Protein AF-A0A4V2NXX8-F1 (afdb_monomer_lite)

pLDDT: mean 78.49, std 18.33, range [37.25, 96.62]

Radius of gyration: 14.9 Å; chains: 1; bounding box: 38×45×25 Å

Foldseek 3Di:
DPDPLCPDPLNVVQCVVQLVVLQVQPDFAQFPDAPDPGRTRHHPQDKHWAFDCVPQPPPPRPDDNVGTRGIHHPVRRVVVCVVVVCVVPPPPPDD

Secondary structure (DSSP, 8-state):
-PPPGGGSHHHHHHHHHHHHHHHHT--B--SSS--SSSSB--TT--EEEEE-TTT--SSS----GGGEEEEEEHHHHHHHHHHHHGGGG------

Organism: NCBI:txid2502782

Sequence (95 aa):
MARSVYDTAFHRAQRKAWAPIVEAGDTECTELRCLMPDRTINPGTPWQLAHDRRVCIWPRHHCTSDCYLGPAHQRCNTSEGATHGNTGGVKRWRL

Structure (mmCIF, N/CA/C/O backbone):
data_AF-A0A4V2NXX8-F1
#
_entry.id   AF-A0A4V2NXX8-F1
#
loop_
_atom_site.group_PDB
_atom_site.id
_atom_site.type_symbol
_atom_site.label_atom_id
_atom_site.label_alt_id
_atom_site.label_comp_id
_atom_site.label_asym_id
_atom_site.label_entity_id
_atom_site.label_seq_id
_atom_site.pdbx_PDB_ins_code
_atom_site.Cartn_x
_atom_site.Cartn_y
_atom_site.Cartn_z
_atom_site.occupancy
_atom_site.B_iso_or_equiv
_atom_site.auth_seq_id
_atom_site.auth_comp_id
_atom_site.auth_asym_id
_atom_site.auth_atom_id
_atom_site.pdbx_PDB_model_num
ATOM 1 N N . MET A 1 1 ? 28.143 2.438 -1.516 1.00 39.06 1 MET A N 1
ATOM 2 C CA . MET A 1 1 ? 27.058 1.893 -0.671 1.00 39.06 1 MET A CA 1
ATOM 3 C C . MET A 1 1 ? 25.945 1.418 -1.587 1.00 39.06 1 MET A C 1
ATOM 5 O O . MET A 1 1 ? 25.545 2.188 -2.451 1.00 39.06 1 MET A O 1
ATOM 9 N N . ALA A 1 2 ? 25.521 0.155 -1.489 1.00 42.88 2 ALA A N 1
ATOM 10 C CA . ALA A 1 2 ? 24.443 -0.361 -2.332 1.00 42.88 2 ALA A CA 1
ATOM 11 C C . ALA A 1 2 ? 23.150 0.394 -1.997 1.00 42.88 2 ALA A C 1
ATOM 13 O O . ALA A 1 2 ? 22.723 0.417 -0.844 1.00 42.88 2 ALA A O 1
ATOM 14 N N . ARG A 1 3 ? 22.576 1.073 -2.990 1.00 45.88 3 ARG A N 1
ATOM 15 C CA . ARG A 1 3 ? 21.355 1.858 -2.830 1.00 45.88 3 ARG A CA 1
ATOM 16 C C . ARG A 1 3 ? 20.225 0.900 -2.468 1.00 45.88 3 ARG A C 1
ATOM 18 O O . ARG A 1 3 ? 20.034 -0.101 -3.160 1.00 45.88 3 ARG A O 1
ATOM 25 N N . SER A 1 4 ? 19.537 1.152 -1.355 1.00 54.66 4 SER A N 1
ATOM 26 C CA . SER A 1 4 ? 18.436 0.280 -0.963 1.00 54.66 4 SER A CA 1
ATOM 27 C C . SER A 1 4 ? 17.369 0.342 -2.055 1.00 54.66 4 SER A C 1
ATOM 29 O O . SER A 1 4 ? 17.071 1.393 -2.620 1.00 54.66 4 SER A O 1
ATOM 31 N N . VAL A 1 5 ? 16.803 -0.811 -2.367 1.00 55.84 5 VAL A N 1
ATOM 32 C CA . VAL A 1 5 ? 15.711 -1.003 -3.331 1.00 55.84 5 VAL A CA 1
ATOM 33 C C . VAL A 1 5 ? 14.525 -0.056 -3.063 1.00 55.84 5 VAL A C 1
ATOM 35 O O . VAL A 1 5 ? 13.781 0.328 -3.966 1.00 55.84 5 VAL A O 1
ATOM 38 N N . TYR A 1 6 ? 14.375 0.353 -1.804 1.00 57.66 6 TYR A N 1
ATOM 39 C CA . TYR A 1 6 ? 13.323 1.232 -1.305 1.00 57.66 6 TYR A CA 1
ATOM 40 C C . TYR A 1 6 ? 13.606 2.729 -1.550 1.00 57.66 6 TYR A C 1
ATOM 42 O O . TYR A 1 6 ? 12.724 3.562 -1.346 1.00 57.66 6 TYR A O 1
ATOM 50 N N . ASP A 1 7 ? 14.804 3.076 -2.030 1.00 60.69 7 ASP A N 1
ATOM 51 C CA . ASP A 1 7 ? 15.233 4.425 -2.435 1.00 60.69 7 ASP A CA 1
ATOM 52 C C . ASP A 1 7 ? 15.226 4.605 -3.974 1.00 60.69 7 ASP A C 1
ATOM 54 O O . ASP A 1 7 ? 16.031 5.320 -4.595 1.00 60.69 7 ASP A O 1
ATOM 58 N N . THR A 1 8 ? 14.296 3.920 -4.636 1.00 72.88 8 THR A N 1
ATOM 59 C CA . THR A 1 8 ? 14.029 4.113 -6.063 1.00 72.88 8 THR A CA 1
ATOM 60 C C . THR A 1 8 ? 13.025 5.248 -6.271 1.00 72.88 8 THR A C 1
ATOM 62 O O . THR A 1 8 ? 12.148 5.509 -5.443 1.00 72.88 8 THR A O 1
ATOM 65 N N . ALA A 1 9 ? 13.140 5.951 -7.403 1.00 79.94 9 ALA A N 1
ATOM 66 C CA . ALA A 1 9 ? 12.184 6.995 -7.778 1.00 79.94 9 ALA A CA 1
ATOM 67 C C . ALA A 1 9 ? 10.750 6.442 -7.900 1.00 79.94 9 ALA A C 1
ATOM 69 O O . ALA A 1 9 ? 9.799 7.123 -7.522 1.00 79.94 9 ALA A O 1
ATOM 70 N N . PHE A 1 10 ? 10.614 5.186 -8.335 1.00 79.62 10 PHE A N 1
ATOM 71 C CA . PHE A 1 10 ? 9.338 4.480 -8.443 1.00 79.62 10 PHE A CA 1
ATOM 72 C C . PHE A 1 10 ? 8.669 4.259 -7.087 1.00 79.62 10 PHE A C 1
ATOM 74 O O . PHE A 1 10 ? 7.491 4.574 -6.944 1.00 79.62 10 PHE A O 1
ATOM 81 N N . HIS A 1 11 ? 9.414 3.821 -6.064 1.00 82.00 11 HIS A N 1
ATOM 82 C CA . HIS A 1 11 ? 8.855 3.662 -4.720 1.00 82.00 11 HIS A CA 1
ATOM 83 C C . HIS A 1 11 ? 8.276 4.980 -4.190 1.00 82.00 11 HIS A C 1
ATOM 85 O O . HIS A 1 11 ? 7.148 5.019 -3.699 1.00 82.00 11 HIS A O 1
ATOM 91 N N . ARG A 1 12 ? 9.016 6.085 -4.348 1.00 87.19 12 ARG A N 1
ATOM 92 C CA . ARG A 1 12 ? 8.541 7.417 -3.945 1.00 87.19 12 ARG A CA 1
ATOM 93 C C . ARG A 1 12 ? 7.309 7.861 -4.729 1.00 87.19 12 ARG A C 1
ATOM 95 O O . ARG A 1 12 ? 6.394 8.416 -4.128 1.00 87.19 12 ARG A O 1
ATOM 102 N N . ALA A 1 13 ? 7.278 7.618 -6.040 1.00 88.44 13 ALA A N 1
ATOM 103 C CA . ALA A 1 13 ? 6.138 7.963 -6.885 1.00 88.44 13 ALA A CA 1
ATOM 104 C C . ALA A 1 13 ? 4.872 7.213 -6.450 1.00 88.44 13 A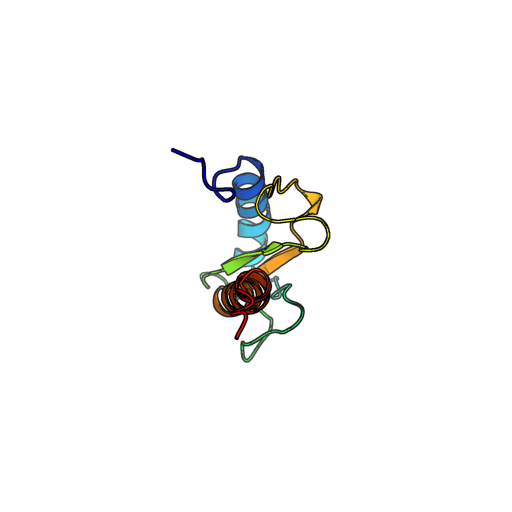LA A C 1
ATOM 106 O O . ALA A 1 13 ? 3.841 7.843 -6.230 1.00 88.44 13 ALA A O 1
ATOM 107 N N . GLN A 1 14 ? 4.979 5.905 -6.206 1.00 89.62 14 GLN A N 1
ATOM 108 C CA . GLN A 1 14 ? 3.859 5.104 -5.713 1.00 89.62 14 GLN A CA 1
ATOM 109 C C . GLN A 1 14 ? 3.419 5.546 -4.314 1.00 89.62 14 GLN A C 1
ATOM 111 O O . GLN A 1 14 ? 2.222 5.678 -4.068 1.00 89.62 14 GLN A O 1
ATOM 116 N N . ARG A 1 15 ? 4.355 5.862 -3.404 1.00 91.88 15 ARG A N 1
ATOM 117 C CA . ARG A 1 15 ? 3.998 6.404 -2.080 1.00 91.88 15 ARG A CA 1
ATOM 118 C C . ARG A 1 15 ? 3.222 7.708 -2.203 1.00 91.88 15 ARG A C 1
ATOM 120 O O . ARG A 1 15 ? 2.228 7.878 -1.507 1.00 91.88 15 ARG A O 1
ATOM 127 N N . LYS A 1 16 ? 3.662 8.598 -3.094 1.00 93.44 16 LYS A N 1
ATOM 128 C CA . LYS A 1 16 ? 3.006 9.882 -3.352 1.00 93.44 16 LYS A CA 1
ATOM 129 C C . LYS A 1 16 ? 1.618 9.709 -3.976 1.00 93.44 16 LYS A C 1
ATOM 131 O O . LYS A 1 16 ? 0.722 10.456 -3.610 1.00 93.44 16 LYS A O 1
ATOM 136 N N . ALA A 1 17 ? 1.444 8.749 -4.885 1.00 92.25 17 ALA A N 1
ATOM 137 C CA . ALA A 1 17 ? 0.163 8.480 -5.537 1.00 92.25 17 ALA A CA 1
ATOM 138 C C . ALA A 1 17 ? -0.886 7.928 -4.559 1.00 92.25 17 ALA A C 1
ATOM 140 O O . ALA A 1 17 ? -2.037 8.350 -4.591 1.00 92.25 17 ALA A O 1
ATOM 141 N N . TRP A 1 18 ? -0.477 7.031 -3.660 1.00 93.19 18 TRP A N 1
ATOM 142 C CA . TRP A 1 18 ? -1.378 6.401 -2.692 1.00 93.19 18 TRP A CA 1
ATOM 143 C C . TRP A 1 18 ? -1.663 7.253 -1.457 1.00 93.19 18 TRP A C 1
ATOM 145 O O . TRP A 1 18 ? -2.745 7.135 -0.893 1.00 93.19 18 TRP A O 1
ATOM 155 N N . ALA A 1 19 ? -0.735 8.123 -1.045 1.00 94.12 19 ALA A N 1
ATOM 156 C CA . ALA A 1 19 ? -0.903 8.975 0.133 1.00 94.12 19 ALA A CA 1
ATOM 157 C C . ALA A 1 19 ? -2.259 9.709 0.198 1.00 94.12 19 ALA A C 1
ATOM 159 O O . ALA A 1 19 ? -2.941 9.529 1.200 1.00 94.12 19 ALA A O 1
ATOM 160 N N . PRO A 1 20 ? -2.712 10.465 -0.824 1.00 94.62 20 PRO A N 1
ATOM 161 C CA . PRO A 1 20 ? -4.001 11.156 -0.739 1.00 94.62 20 PRO A CA 1
ATOM 162 C C . PRO A 1 20 ? -5.199 10.203 -0.625 1.00 94.62 20 PRO A C 1
ATOM 164 O O . PRO A 1 20 ? -6.197 10.565 -0.017 1.00 94.62 20 PRO A O 1
ATOM 167 N N . ILE A 1 21 ? -5.103 8.991 -1.178 1.00 93.75 21 ILE A N 1
ATOM 168 C CA . ILE A 1 21 ? -6.177 7.989 -1.130 1.00 93.75 21 ILE A CA 1
ATOM 169 C C . ILE A 1 21 ? -6.257 7.382 0.277 1.00 93.75 21 ILE A C 1
ATOM 171 O O . ILE A 1 21 ? -7.339 7.248 0.839 1.00 93.75 21 ILE A O 1
ATOM 175 N N . VAL A 1 22 ? -5.104 7.076 0.881 1.00 93.12 22 VAL A N 1
ATOM 176 C CA . VAL A 1 22 ? -5.040 6.583 2.265 1.00 93.12 22 VAL A CA 1
ATOM 177 C C . VAL A 1 22 ? -5.511 7.652 3.254 1.00 93.12 22 VAL A C 1
ATOM 179 O O . VAL A 1 22 ? -6.261 7.345 4.174 1.00 93.12 22 VAL A O 1
ATOM 182 N N . GLU A 1 23 ? -5.127 8.914 3.049 1.00 93.44 23 GLU A N 1
ATOM 183 C CA . GLU A 1 23 ? -5.579 10.025 3.900 1.00 93.44 23 GLU A CA 1
ATOM 184 C C . GLU A 1 23 ? -7.077 10.329 3.754 1.00 93.44 23 GLU A C 1
ATOM 186 O O . GLU A 1 23 ? -7.678 10.864 4.682 1.00 93.44 23 GLU A O 1
ATOM 191 N N . ALA A 1 24 ? -7.707 9.955 2.636 1.00 92.19 24 ALA A N 1
ATOM 192 C CA . ALA A 1 24 ? -9.162 10.012 2.501 1.00 92.19 24 ALA A CA 1
ATOM 193 C C . ALA A 1 24 ? -9.881 8.936 3.340 1.00 92.19 24 ALA A C 1
ATOM 195 O O . ALA A 1 24 ? -11.067 9.075 3.618 1.00 92.19 24 ALA A O 1
ATOM 196 N N . GLY A 1 25 ? -9.168 7.888 3.776 1.00 88.00 25 GLY A N 1
ATOM 197 C CA . GLY A 1 25 ? -9.730 6.757 4.521 1.00 88.00 25 GLY A CA 1
ATOM 198 C C . GLY A 1 25 ? -10.373 5.684 3.641 1.00 88.00 25 GLY A C 1
ATOM 199 O O . GLY A 1 25 ? -10.879 4.695 4.160 1.00 88.00 25 GLY A O 1
ATOM 200 N N . ASP A 1 26 ? -10.285 5.828 2.319 1.00 81.75 26 ASP A N 1
ATOM 201 C CA . ASP A 1 26 ? -10.927 4.948 1.336 1.00 81.75 26 ASP A CA 1
ATOM 202 C C . ASP A 1 26 ? -9.994 3.822 0.855 1.00 81.75 26 ASP A C 1
ATOM 204 O O . ASP A 1 26 ? -10.017 3.422 -0.312 1.00 81.75 26 ASP A O 1
ATOM 208 N N . THR A 1 27 ? -9.111 3.318 1.724 1.00 92.12 27 THR A N 1
ATOM 209 C CA . THR A 1 27 ? -8.161 2.261 1.339 1.00 92.12 27 THR A CA 1
ATOM 210 C C . THR A 1 27 ? -8.191 1.066 2.266 1.00 92.12 27 THR A C 1
ATOM 212 O O . THR A 1 27 ? -8.228 1.188 3.489 1.00 92.12 27 THR A O 1
ATOM 215 N N . GLU A 1 28 ? -8.089 -0.109 1.657 1.00 96.19 28 GLU A N 1
ATOM 216 C CA . GLU A 1 28 ? -7.925 -1.374 2.350 1.00 96.19 28 GLU A CA 1
ATOM 217 C C . GLU A 1 28 ? -6.497 -1.901 2.196 1.00 96.19 28 GLU A C 1
ATOM 219 O O . GLU A 1 28 ? -5.808 -1.669 1.201 1.00 96.19 28 GLU A O 1
ATOM 224 N N . CYS A 1 29 ? -6.062 -2.669 3.188 1.00 96.31 29 CYS A N 1
ATOM 225 C CA . CYS A 1 29 ? -4.818 -3.410 3.158 1.00 96.31 29 CYS A CA 1
ATOM 226 C C . CYS A 1 29 ? -4.811 -4.415 2.010 1.00 96.31 29 CYS A C 1
ATOM 228 O O . CYS A 1 29 ? -5.662 -5.297 1.931 1.00 96.31 29 CYS A O 1
ATOM 230 N N . THR A 1 30 ? -3.803 -4.312 1.151 1.00 95.62 30 THR A N 1
ATOM 231 C CA . THR A 1 30 ? -3.716 -5.112 -0.074 1.00 95.62 30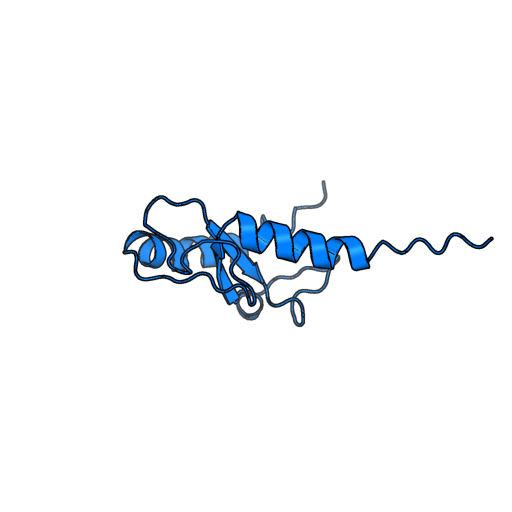 THR A CA 1
ATOM 232 C C . THR A 1 30 ? -3.126 -6.506 0.168 1.00 95.62 30 THR A C 1
ATOM 234 O O . THR A 1 30 ? -3.200 -7.366 -0.706 1.00 95.62 30 THR A O 1
ATOM 237 N N . GLU A 1 31 ? -2.575 -6.771 1.357 1.00 93.12 31 GLU A N 1
ATOM 238 C CA . GLU A 1 31 ? -1.987 -8.078 1.663 1.00 93.12 31 GLU A CA 1
ATOM 239 C C . GLU A 1 31 ? -3.010 -9.203 1.581 1.00 93.12 31 GLU A C 1
ATOM 241 O O . GLU A 1 31 ? -4.159 -9.058 2.016 1.00 93.12 31 GLU A O 1
ATOM 246 N N . LEU A 1 32 ? -2.569 -10.359 1.078 1.00 89.69 32 LEU A N 1
ATOM 247 C CA . LEU A 1 32 ? -3.422 -11.540 0.930 1.00 89.69 32 LEU A CA 1
ATOM 248 C C . LEU A 1 32 ? -4.056 -11.943 2.268 1.00 89.69 32 LEU A C 1
ATOM 250 O O . LEU A 1 32 ? -5.227 -12.317 2.317 1.00 89.69 32 LEU A O 1
ATOM 254 N N . ARG A 1 33 ? -3.291 -11.832 3.359 1.00 91.25 33 ARG A N 1
ATOM 255 C CA . ARG A 1 33 ? -3.771 -12.051 4.721 1.00 91.25 33 ARG A CA 1
ATOM 256 C C . ARG A 1 33 ? -3.640 -10.771 5.540 1.00 91.25 33 ARG A C 1
ATOM 258 O O . ARG A 1 33 ? -2.537 -10.344 5.871 1.00 91.25 33 ARG A O 1
ATOM 265 N N . CYS A 1 34 ? -4.776 -10.199 5.933 1.00 95.19 34 CYS A N 1
ATOM 266 C CA . CYS A 1 34 ? -4.790 -9.111 6.903 1.00 95.19 34 CYS A CA 1
ATOM 267 C C . CYS A 1 34 ? -4.587 -9.666 8.322 1.00 95.19 34 CYS A C 1
ATOM 269 O O . CYS A 1 34 ? -5.226 -10.641 8.718 1.00 95.19 34 CYS A O 1
ATOM 271 N N . LEU A 1 35 ? -3.685 -9.047 9.082 1.00 95.12 35 LEU A N 1
ATOM 272 C CA . LEU A 1 35 ? -3.403 -9.376 10.485 1.00 95.12 35 LEU A CA 1
ATOM 273 C C . LEU A 1 35 ? -4.053 -8.395 11.466 1.00 95.12 35 LEU A C 1
ATOM 275 O O . LEU A 1 35 ? -3.878 -8.529 12.678 1.00 95.12 35 LEU A O 1
ATOM 279 N N . MET A 1 36 ? -4.738 -7.381 10.944 1.00 95.06 36 MET A N 1
ATOM 280 C CA . MET A 1 36 ? -5.442 -6.374 11.726 1.00 95.06 36 MET A CA 1
ATOM 281 C C . MET A 1 36 ? -6.914 -6.780 11.902 1.00 95.06 36 MET A C 1
ATOM 283 O O . MET A 1 36 ? -7.416 -7.571 11.102 1.00 95.06 36 MET A O 1
ATOM 287 N N . PRO A 1 37 ? -7.615 -6.254 12.927 1.00 94.12 37 PRO A N 1
ATOM 288 C CA . PRO A 1 37 ? -9.040 -6.534 13.136 1.00 94.12 37 PRO A CA 1
ATOM 289 C C . PRO A 1 37 ? -9.929 -6.113 11.959 1.00 94.12 37 PRO A C 1
ATOM 291 O O . PRO A 1 37 ? -10.959 -6.732 11.722 1.00 94.12 37 PRO A O 1
ATOM 294 N N . ASP A 1 38 ? -9.508 -5.074 11.237 1.00 92.69 38 ASP A N 1
ATOM 295 C CA . ASP A 1 38 ? -10.149 -4.560 10.032 1.00 92.69 38 ASP A CA 1
ATOM 296 C C . ASP A 1 38 ? -9.091 -4.375 8.933 1.00 92.69 38 ASP A C 1
ATOM 298 O O . ASP A 1 38 ? -7.919 -4.100 9.210 1.00 92.69 38 ASP A O 1
ATOM 302 N N . ARG A 1 39 ? -9.502 -4.563 7.679 1.00 96.12 39 ARG A N 1
ATOM 303 C CA . ARG A 1 39 ? -8.687 -4.353 6.486 1.00 96.12 39 ARG A CA 1
ATOM 304 C C . ARG A 1 39 ? -8.527 -2.871 6.155 1.00 96.12 39 ARG A C 1
ATOM 306 O O . ARG A 1 39 ? -7.522 -2.536 5.533 1.00 96.12 39 ARG A O 1
ATOM 313 N N . THR A 1 40 ? -9.431 -2.004 6.603 1.00 95.62 40 THR A N 1
ATOM 314 C CA . THR A 1 40 ? -9.340 -0.551 6.401 1.00 95.62 40 THR A CA 1
ATOM 315 C C . THR A 1 40 ? -8.027 0.020 6.950 1.00 95.62 40 THR A C 1
ATOM 317 O O . THR A 1 40 ? -7.571 -0.324 8.049 1.00 95.62 40 THR A O 1
ATOM 320 N N . ILE A 1 41 ? -7.388 0.900 6.182 1.00 95.06 41 ILE A N 1
ATOM 321 C CA . ILE A 1 41 ? -6.243 1.701 6.619 1.00 95.06 41 ILE A CA 1
ATOM 322 C C . ILE A 1 41 ? -6.768 3.102 6.920 1.00 95.06 41 ILE A C 1
ATOM 324 O O . ILE A 1 41 ? -6.997 3.898 6.015 1.00 95.06 41 ILE A O 1
ATOM 328 N N . ASN A 1 42 ? -6.955 3.394 8.207 1.00 92.06 42 ASN A N 1
ATOM 329 C CA . ASN A 1 42 ? -7.456 4.696 8.637 1.00 92.06 42 ASN A CA 1
ATOM 330 C C . ASN A 1 42 ? -6.431 5.812 8.359 1.00 92.06 42 ASN A C 1
ATOM 332 O O . ASN A 1 42 ? -5.223 5.561 8.496 1.00 92.06 42 ASN A O 1
ATOM 336 N N . PRO A 1 43 ? -6.885 7.048 8.084 1.00 93.94 43 PRO A N 1
ATOM 337 C CA . PRO A 1 43 ? -6.007 8.208 7.933 1.00 93.94 43 PRO A CA 1
ATOM 338 C C . PRO A 1 43 ? -5.034 8.356 9.110 1.00 93.94 43 PRO A C 1
ATOM 340 O O . PRO A 1 43 ? -5.372 8.052 10.258 1.00 93.94 43 PRO A O 1
ATOM 343 N N . GLY A 1 44 ? -3.795 8.765 8.829 1.00 90.88 44 GLY A N 1
ATOM 344 C CA . GLY A 1 44 ? -2.724 8.851 9.829 1.00 90.88 44 GLY A CA 1
ATOM 345 C C . GLY A 1 44 ? -2.155 7.511 10.331 1.00 90.88 44 GLY A C 1
ATOM 346 O O . GLY A 1 44 ? -1.161 7.511 11.062 1.00 90.88 44 GLY A O 1
ATOM 347 N N . THR A 1 45 ? -2.715 6.359 9.940 1.00 91.06 45 THR A N 1
ATOM 348 C CA . THR A 1 45 ? -2.155 5.047 10.305 1.00 91.06 45 THR A CA 1
ATOM 349 C C . THR A 1 45 ? -0.878 4.769 9.507 1.00 91.06 45 THR A C 1
ATOM 351 O O . THR A 1 45 ? -0.879 4.908 8.282 1.00 91.06 45 THR A O 1
ATOM 354 N N . PRO A 1 46 ? 0.216 4.301 10.139 1.00 93.44 46 PRO A N 1
ATOM 355 C CA . PRO A 1 46 ? 1.405 3.881 9.410 1.00 93.44 46 PRO A CA 1
ATOM 356 C C . PRO A 1 46 ? 1.112 2.747 8.418 1.00 93.44 46 PRO A C 1
ATOM 358 O O . PRO A 1 46 ? 0.659 1.658 8.783 1.00 93.44 46 PRO A O 1
ATOM 361 N N . TRP A 1 47 ? 1.437 2.990 7.151 1.00 94.38 47 TRP A N 1
ATOM 362 C CA . TRP A 1 47 ? 1.252 2.038 6.063 1.00 94.38 47 TRP A CA 1
ATOM 363 C C . TRP A 1 47 ? 2.509 1.924 5.196 1.00 94.38 47 TRP A C 1
ATOM 365 O O . TRP A 1 47 ? 3.378 2.810 5.152 1.00 94.38 47 TRP A O 1
ATOM 375 N N . GLN A 1 48 ? 2.614 0.793 4.511 1.00 92.94 48 GLN A N 1
ATOM 376 C CA . GLN A 1 48 ? 3.698 0.459 3.597 1.00 92.94 48 GLN A CA 1
ATOM 377 C C . GLN A 1 48 ? 3.128 0.040 2.244 1.00 92.94 48 GLN A C 1
ATOM 379 O O . GLN A 1 48 ? 1.950 -0.278 2.133 1.00 92.94 48 GLN A O 1
ATOM 384 N N . LEU A 1 49 ? 3.960 0.071 1.208 1.00 91.19 49 LEU A N 1
ATOM 385 C CA . LEU A 1 49 ? 3.571 -0.442 -0.097 1.00 91.19 49 LEU A CA 1
ATOM 386 C C . LEU A 1 49 ? 3.871 -1.935 -0.166 1.00 91.19 49 LEU A C 1
ATOM 388 O O . LEU A 1 49 ? 5.035 -2.314 -0.031 1.00 91.19 49 LEU A O 1
ATOM 392 N N . ALA A 1 50 ?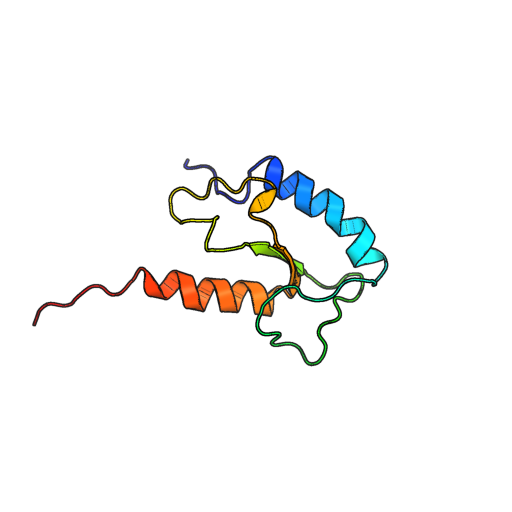 2.833 -2.730 -0.404 1.00 90.56 50 ALA A N 1
ATOM 393 C CA . ALA A 1 50 ? 2.957 -4.151 -0.685 1.00 90.56 50 ALA A CA 1
ATOM 394 C C . ALA A 1 50 ? 3.444 -4.381 -2.123 1.00 90.56 50 ALA A C 1
ATOM 396 O O . ALA A 1 50 ? 3.137 -3.606 -3.041 1.00 90.56 50 ALA A O 1
ATOM 397 N N . HIS A 1 51 ? 4.175 -5.476 -2.323 1.00 83.06 51 HIS A N 1
ATOM 398 C CA . HIS A 1 51 ? 4.762 -5.859 -3.605 1.00 83.06 51 HIS A CA 1
ATOM 399 C C . HIS A 1 51 ? 4.273 -7.231 -4.059 1.00 83.06 51 HIS A C 1
ATOM 401 O O . HIS A 1 51 ? 4.174 -8.164 -3.265 1.00 83.06 51 HIS A O 1
ATOM 407 N N . ASP A 1 52 ? 4.066 -7.398 -5.361 1.00 80.88 52 ASP A N 1
ATOM 408 C CA . ASP A 1 52 ? 3.882 -8.711 -5.959 1.00 80.88 52 ASP A CA 1
ATOM 409 C C . ASP A 1 52 ? 5.239 -9.403 -6.105 1.00 80.88 52 ASP A C 1
ATOM 411 O O . ASP A 1 52 ? 6.043 -9.113 -6.995 1.00 80.88 52 ASP A O 1
ATOM 415 N N . ARG A 1 53 ? 5.474 -10.381 -5.235 1.00 73.62 53 ARG A N 1
ATOM 416 C CA . ARG A 1 53 ? 6.695 -11.194 -5.203 1.00 73.62 53 ARG A CA 1
ATOM 417 C C . ARG A 1 53 ? 6.973 -11.996 -6.482 1.00 73.62 53 ARG A C 1
ATOM 419 O O . ARG A 1 53 ? 8.089 -12.471 -6.664 1.00 73.62 53 ARG A O 1
ATOM 426 N N . ARG A 1 54 ? 5.976 -12.215 -7.350 1.00 74.19 54 ARG A N 1
ATOM 427 C CA . ARG A 1 54 ? 6.164 -12.942 -8.622 1.00 74.19 54 ARG A CA 1
ATOM 428 C C . ARG A 1 54 ? 6.971 -12.117 -9.617 1.00 74.19 54 ARG A C 1
ATOM 430 O O . ARG A 1 54 ? 7.707 -12.674 -10.423 1.00 74.19 54 ARG A O 1
ATOM 437 N N . VAL A 1 55 ? 6.818 -10.799 -9.536 1.00 72.38 55 VAL A N 1
ATOM 438 C CA . VAL A 1 55 ? 7.478 -9.814 -10.400 1.00 72.38 55 VAL A CA 1
ATOM 439 C C . VAL A 1 55 ? 8.638 -9.142 -9.670 1.00 72.38 55 VAL A C 1
ATOM 441 O O . VAL A 1 55 ? 9.660 -8.834 -10.279 1.00 72.38 55 VAL A O 1
ATOM 444 N N . CYS A 1 56 ? 8.533 -8.987 -8.350 1.00 71.06 56 CYS A N 1
ATOM 445 C CA . CYS A 1 56 ? 9.600 -8.475 -7.508 1.00 71.06 56 CYS A CA 1
ATOM 446 C C . CYS A 1 56 ? 10.447 -9.581 -6.899 1.00 71.06 56 CYS A C 1
ATOM 448 O O . CYS A 1 56 ? 10.165 -10.100 -5.823 1.00 71.06 56 CYS A O 1
ATOM 450 N N . ILE A 1 57 ? 11.531 -9.906 -7.601 1.00 62.81 57 ILE A N 1
ATOM 451 C CA . ILE A 1 57 ? 12.464 -10.955 -7.202 1.00 62.81 57 ILE A CA 1
ATOM 452 C C . ILE A 1 57 ? 13.701 -10.331 -6.545 1.00 62.81 57 ILE A C 1
ATOM 454 O O . ILE A 1 57 ? 14.437 -9.550 -7.151 1.00 62.81 57 ILE A O 1
ATOM 458 N N . TRP A 1 58 ? 13.971 -10.717 -5.302 1.00 54.47 58 TRP A N 1
ATOM 459 C CA . TRP A 1 58 ? 15.217 -10.402 -4.597 1.00 54.47 58 TRP A CA 1
ATOM 460 C C . TRP A 1 58 ? 16.398 -11.235 -5.154 1.00 54.47 58 TRP A C 1
ATOM 462 O O . TRP A 1 58 ? 16.182 -12.386 -5.533 1.00 54.47 58 TRP A O 1
ATOM 472 N N . PRO A 1 59 ? 17.659 -10.739 -5.214 1.00 54.44 59 PRO A N 1
ATOM 473 C CA . PRO A 1 59 ? 18.178 -9.437 -4.767 1.00 54.44 59 PRO A CA 1
ATOM 474 C C . PRO A 1 59 ? 18.099 -8.338 -5.829 1.00 54.44 59 PRO A C 1
ATOM 476 O O . PRO A 1 59 ? 18.365 -7.173 -5.538 1.00 54.44 59 PRO A O 1
ATOM 479 N N . ARG A 1 60 ? 17.724 -8.688 -7.062 1.00 55.03 60 ARG A N 1
ATOM 480 C CA . ARG A 1 60 ? 17.515 -7.743 -8.163 1.00 55.03 60 ARG A CA 1
ATOM 481 C C . ARG A 1 60 ? 16.104 -7.164 -8.105 1.00 55.03 60 ARG A C 1
ATOM 483 O O . ARG A 1 60 ? 15.404 -7.193 -9.111 1.00 55.03 60 ARG A O 1
ATOM 490 N N . HIS A 1 61 ? 15.697 -6.638 -6.946 1.00 58.03 61 HIS A N 1
ATOM 491 C CA . HIS A 1 61 ? 14.435 -5.912 -6.817 1.00 58.03 61 HIS A CA 1
ATOM 492 C C . HIS A 1 61 ? 14.503 -4.607 -7.640 1.00 58.03 61 HIS A C 1
ATOM 494 O O . HIS A 1 61 ? 14.635 -3.502 -7.118 1.00 58.03 61 HIS A O 1
ATOM 500 N N . HIS A 1 62 ? 14.436 -4.718 -8.961 1.00 58.75 62 HIS A N 1
ATOM 501 C CA . HIS A 1 62 ? 13.979 -3.644 -9.817 1.00 58.75 62 HIS A CA 1
ATOM 502 C C . HIS A 1 62 ? 12.457 -3.643 -9.717 1.00 58.75 62 HIS A C 1
ATOM 504 O O . HIS A 1 62 ? 11.763 -4.246 -10.527 1.00 58.75 62 HIS A O 1
ATOM 510 N N . CYS A 1 63 ? 11.943 -3.005 -8.667 1.00 61.34 63 CYS A N 1
ATOM 511 C CA . CYS A 1 63 ? 10.520 -2.729 -8.553 1.00 61.34 63 CYS A CA 1
ATOM 512 C C . CYS A 1 63 ? 10.164 -1.647 -9.586 1.00 61.34 63 CYS A C 1
ATOM 514 O O . CYS A 1 63 ? 10.442 -0.465 -9.369 1.00 61.34 63 CYS A O 1
ATOM 516 N N . THR A 1 64 ? 9.586 -2.041 -10.721 1.00 67.81 64 THR A N 1
ATOM 517 C CA . THR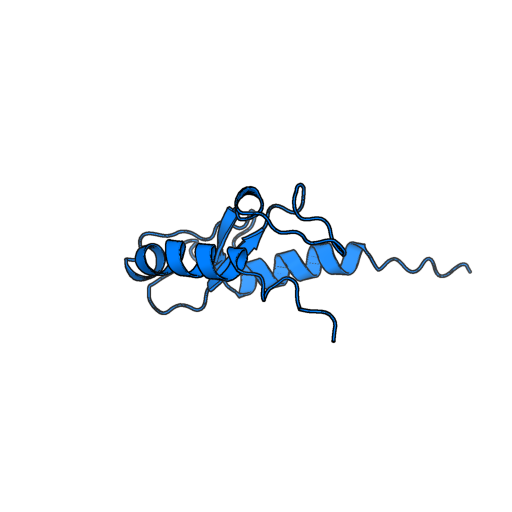 A 1 64 ? 8.843 -1.124 -11.601 1.00 67.81 64 THR A CA 1
ATOM 518 C C . THR A 1 64 ? 7.482 -0.797 -10.973 1.00 67.81 64 THR A C 1
ATOM 520 O O . THR A 1 64 ? 7.132 -1.340 -9.921 1.00 67.81 64 THR A O 1
ATOM 523 N N . SER A 1 65 ? 6.704 0.102 -11.587 1.00 63.44 65 SER A N 1
ATOM 524 C CA . SER A 1 65 ? 5.329 0.417 -11.154 1.00 63.44 65 SER A CA 1
ATOM 525 C C . SER A 1 65 ? 4.482 -0.837 -10.930 1.00 63.44 65 SER A C 1
ATOM 527 O O . SER A 1 65 ? 3.772 -0.923 -9.932 1.00 63.44 65 SER A O 1
ATOM 529 N N . ASP A 1 66 ? 4.637 -1.823 -11.810 1.00 71.19 66 ASP A N 1
ATOM 530 C CA . ASP A 1 66 ? 3.778 -3.010 -11.907 1.00 71.19 66 ASP A CA 1
ATOM 531 C C . ASP A 1 66 ? 4.052 -4.036 -10.803 1.00 71.19 66 ASP A C 1
ATOM 533 O O . ASP A 1 66 ? 3.315 -5.002 -10.632 1.00 71.19 66 ASP A O 1
ATOM 537 N N . CYS A 1 67 ? 5.119 -3.829 -10.033 1.00 80.25 67 CYS A N 1
ATOM 538 C CA . CYS A 1 67 ? 5.401 -4.641 -8.864 1.00 80.25 67 CYS A CA 1
ATOM 539 C C . CYS A 1 67 ? 4.560 -4.227 -7.646 1.00 80.25 67 CYS A C 1
ATOM 541 O O . CYS A 1 67 ? 4.398 -5.013 -6.718 1.00 80.25 67 CYS A O 1
ATOM 543 N N . TYR A 1 68 ? 4.032 -3.008 -7.598 1.00 86.50 68 TYR A N 1
ATOM 544 C CA . TYR A 1 68 ? 3.305 -2.532 -6.426 1.00 86.50 68 TYR A CA 1
ATOM 545 C C . TYR A 1 68 ? 1.842 -2.955 -6.471 1.00 86.50 68 TYR A C 1
ATOM 547 O O . TYR A 1 68 ? 1.136 -2.633 -7.421 1.00 86.50 68 TYR A O 1
ATOM 555 N N . LEU A 1 69 ? 1.382 -3.621 -5.414 1.00 89.62 69 LEU A N 1
ATOM 556 C CA . LEU A 1 69 ? -0.014 -4.040 -5.288 1.00 89.62 69 LEU A CA 1
ATOM 557 C C . LEU A 1 69 ? -0.889 -2.919 -4.720 1.00 89.62 69 LEU A C 1
ATOM 559 O O . LEU A 1 69 ? -2.012 -2.726 -5.173 1.00 89.62 69 LEU A O 1
ATOM 563 N N . GLY A 1 70 ? -0.367 -2.161 -3.754 1.00 92.44 70 GLY A N 1
ATOM 564 C CA . GLY A 1 70 ? -1.119 -1.107 -3.080 1.00 92.44 70 GLY A CA 1
ATOM 565 C C . GLY A 1 70 ? -0.659 -0.881 -1.640 1.00 92.44 70 GLY A C 1
ATOM 566 O O . GLY A 1 70 ? 0.403 -1.376 -1.240 1.00 92.44 70 GLY A O 1
ATOM 567 N N . PRO A 1 71 ? -1.422 -0.104 -0.856 1.00 95.75 71 PRO A N 1
A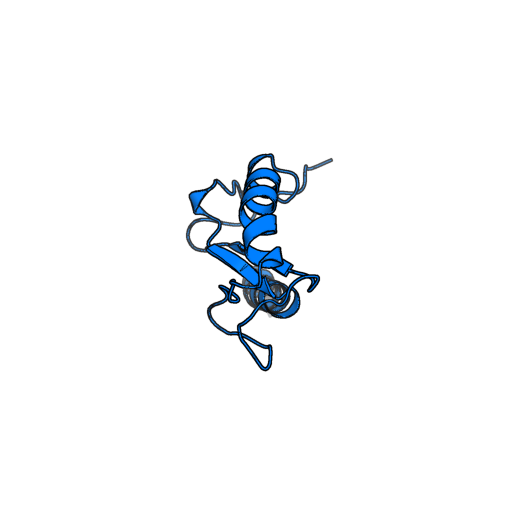TOM 568 C CA . PRO A 1 71 ? -1.126 0.140 0.542 1.00 95.75 71 PRO A CA 1
ATOM 569 C C . PRO A 1 71 ? -1.429 -1.106 1.382 1.00 95.75 71 PRO A C 1
ATOM 571 O O . PRO A 1 71 ? -2.364 -1.864 1.128 1.00 95.75 71 PRO A O 1
ATOM 574 N N . ALA A 1 72 ? -0.626 -1.318 2.412 1.00 96.31 72 ALA A N 1
ATOM 575 C CA . ALA A 1 72 ? -0.771 -2.392 3.375 1.00 96.31 72 ALA A CA 1
ATOM 576 C C . ALA A 1 72 ? -0.481 -1.868 4.776 1.00 96.31 72 ALA A C 1
ATOM 578 O O . ALA A 1 72 ? 0.375 -0.994 4.966 1.00 96.31 72 ALA A O 1
ATOM 579 N N . HIS A 1 73 ? -1.148 -2.437 5.783 1.00 96.62 73 HIS A N 1
ATOM 580 C CA . HIS A 1 73 ? -0.753 -2.183 7.165 1.00 96.62 73 HIS A CA 1
ATOM 581 C C . HIS A 1 73 ? 0.707 -2.588 7.349 1.00 96.62 73 HIS A C 1
ATOM 583 O O . HIS A 1 73 ? 1.130 -3.659 6.907 1.00 96.62 73 HIS A O 1
ATOM 589 N N . GLN A 1 74 ? 1.466 -1.765 8.070 1.00 94.50 74 GLN A N 1
ATOM 590 C CA . GLN A 1 74 ? 2.886 -2.012 8.317 1.00 94.50 74 GLN A CA 1
ATOM 591 C C . GLN A 1 74 ? 3.153 -3.409 8.904 1.00 94.50 74 GLN A C 1
ATOM 593 O O . GLN A 1 74 ? 4.115 -4.075 8.518 1.00 94.50 74 GLN A O 1
ATOM 598 N N . ARG A 1 75 ? 2.286 -3.876 9.813 1.00 94.38 75 ARG A N 1
ATOM 599 C CA . ARG A 1 75 ? 2.396 -5.208 10.423 1.00 94.38 75 ARG A CA 1
ATOM 600 C C . ARG A 1 75 ? 2.217 -6.332 9.402 1.00 94.38 75 ARG A C 1
ATOM 602 O O . ARG A 1 75 ? 2.968 -7.302 9.445 1.00 94.38 75 ARG A O 1
ATOM 609 N N . CYS A 1 76 ? 1.247 -6.198 8.501 1.00 94.44 76 CYS A N 1
ATOM 610 C CA . CYS A 1 76 ? 0.949 -7.200 7.480 1.00 94.44 76 CYS A CA 1
ATOM 611 C C . CYS A 1 76 ? 2.115 -7.307 6.488 1.00 94.44 76 CYS A C 1
ATOM 613 O O . CYS A 1 76 ? 2.677 -8.388 6.341 1.00 94.44 76 CYS A O 1
ATOM 615 N N . ASN A 1 77 ? 2.580 -6.173 5.950 1.00 92.06 77 ASN A N 1
ATOM 616 C CA . ASN A 1 77 ? 3.701 -6.142 5.004 1.00 92.06 77 ASN A CA 1
ATOM 617 C C . ASN A 1 77 ? 5.015 -6.651 5.622 1.00 92.06 77 ASN A C 1
ATOM 619 O O . ASN A 1 77 ? 5.768 -7.397 4.998 1.00 92.06 77 ASN A O 1
ATOM 623 N N . THR A 1 78 ? 5.280 -6.324 6.892 1.00 89.56 78 THR A N 1
ATOM 624 C CA . THR A 1 78 ? 6.458 -6.857 7.601 1.00 89.56 78 THR A CA 1
ATOM 625 C C . THR A 1 78 ? 6.359 -8.372 7.802 1.00 89.56 78 THR A C 1
ATOM 627 O O . THR A 1 78 ? 7.356 -9.077 7.652 1.00 89.56 78 THR A O 1
ATOM 630 N N . SER A 1 79 ? 5.170 -8.892 8.125 1.00 90.25 79 SER A N 1
ATOM 631 C CA . SER A 1 79 ? 4.949 -10.331 8.314 1.00 90.25 79 SER A CA 1
ATOM 632 C C . SER A 1 79 ? 5.079 -11.125 7.012 1.00 90.25 79 SER A C 1
ATOM 634 O O . SER A 1 79 ? 5.672 -12.206 7.012 1.00 90.25 79 SER A O 1
ATOM 636 N N . GLU A 1 80 ? 4.555 -10.602 5.905 1.00 87.69 80 GLU A N 1
ATOM 637 C CA . GLU A 1 80 ? 4.718 -11.192 4.570 1.00 87.69 80 GLU A CA 1
ATOM 638 C C . GLU A 1 80 ? 6.193 -11.186 4.154 1.00 87.69 80 GLU A C 1
ATOM 640 O O . GLU A 1 80 ? 6.755 -12.227 3.795 1.00 87.69 80 GLU A O 1
ATOM 645 N N . GLY A 1 81 ? 6.869 -10.047 4.335 1.00 81.94 81 GLY A N 1
ATOM 646 C CA . GLY A 1 81 ? 8.307 -9.924 4.112 1.00 81.94 81 GLY A CA 1
ATOM 647 C C . GLY A 1 81 ? 9.134 -10.900 4.955 1.00 81.94 81 GLY A C 1
ATOM 648 O O . GLY A 1 81 ? 10.080 -11.492 4.442 1.00 81.94 81 GLY A O 1
ATOM 649 N N . ALA A 1 82 ? 8.773 -11.133 6.220 1.00 82.44 82 ALA A N 1
ATOM 650 C CA . ALA A 1 82 ? 9.454 -12.100 7.081 1.00 82.44 82 ALA A CA 1
ATOM 651 C C . ALA A 1 82 ? 9.217 -13.550 6.629 1.00 82.44 82 ALA A C 1
ATOM 653 O O . ALA A 1 82 ? 10.167 -14.329 6.543 1.00 82.44 82 ALA A O 1
ATOM 654 N N . THR A 1 83 ? 7.972 -13.901 6.294 1.00 81.81 83 THR A N 1
ATOM 655 C CA . THR A 1 83 ? 7.596 -15.238 5.804 1.00 81.81 83 THR A CA 1
ATOM 656 C C . THR A 1 83 ? 8.391 -15.612 4.553 1.00 81.81 83 THR A C 1
ATOM 658 O O . THR A 1 83 ? 8.906 -16.729 4.444 1.00 81.81 83 THR A O 1
ATOM 661 N N . HIS A 1 84 ? 8.546 -14.662 3.631 1.00 72.44 84 HIS A N 1
ATOM 662 C CA . HIS A 1 84 ? 9.214 -14.888 2.350 1.00 72.44 84 HIS A CA 1
ATOM 663 C C . HIS A 1 84 ? 10.722 -14.629 2.374 1.00 72.44 84 HIS A C 1
ATOM 665 O O . HIS A 1 84 ? 11.483 -15.336 1.714 1.00 72.44 84 HIS A O 1
ATOM 671 N N . GLY A 1 85 ? 11.186 -13.677 3.180 1.00 63.81 85 GLY A N 1
ATOM 672 C CA . GLY A 1 85 ? 12.608 -13.402 3.374 1.00 63.81 85 GLY A CA 1
ATOM 673 C C . GLY A 1 85 ? 13.343 -14.562 4.046 1.00 63.81 85 GLY A C 1
ATOM 674 O O . GLY A 1 85 ? 14.469 -14.877 3.663 1.00 63.81 85 GLY A O 1
ATOM 675 N N . ASN A 1 86 ? 12.693 -15.267 4.982 1.00 56.09 86 ASN A N 1
ATOM 676 C CA . ASN A 1 86 ? 13.289 -16.437 5.635 1.00 56.09 86 ASN A CA 1
ATOM 677 C C . ASN A 1 86 ? 13.329 -17.692 4.752 1.00 56.09 86 ASN A C 1
ATOM 679 O O . ASN A 1 86 ? 14.104 -18.606 5.033 1.00 56.09 86 ASN A O 1
ATOM 683 N N . THR A 1 87 ? 12.545 -17.765 3.671 1.00 53.00 87 THR A N 1
ATOM 684 C CA . THR A 1 87 ? 12.557 -18.942 2.783 1.00 53.00 87 THR A CA 1
ATOM 685 C C . THR A 1 87 ? 13.801 -18.993 1.886 1.00 53.00 87 THR A C 1
ATOM 687 O O . THR A 1 87 ? 14.180 -20.069 1.431 1.00 53.00 87 THR A O 1
ATOM 690 N N . GLY A 1 88 ? 14.502 -17.868 1.696 1.00 45.38 88 GLY A N 1
ATOM 691 C CA . GLY A 1 88 ? 15.815 -17.823 1.033 1.00 45.38 88 GLY A CA 1
ATOM 692 C C . GLY A 1 88 ? 16.979 -18.323 1.903 1.00 45.38 88 GLY A C 1
ATOM 693 O O . GLY A 1 88 ? 18.118 -18.365 1.441 1.00 45.38 88 GLY A O 1
ATOM 694 N N . GLY A 1 89 ? 16.704 -18.686 3.162 1.00 44.09 89 GLY A N 1
ATOM 695 C CA . GLY A 1 89 ? 17.690 -18.974 4.201 1.00 44.09 89 GLY A CA 1
ATOM 696 C C . GLY A 1 89 ? 17.740 -20.421 4.687 1.00 44.09 89 GLY A C 1
ATOM 697 O O . GLY A 1 89 ? 18.302 -20.656 5.756 1.00 44.09 89 GLY A O 1
ATOM 698 N N . VAL A 1 90 ? 17.221 -21.409 3.946 1.00 42.34 90 VAL A N 1
ATOM 699 C CA . VAL A 1 90 ? 17.584 -22.813 4.215 1.00 42.34 90 VAL A CA 1
ATOM 700 C C . VAL A 1 90 ? 19.05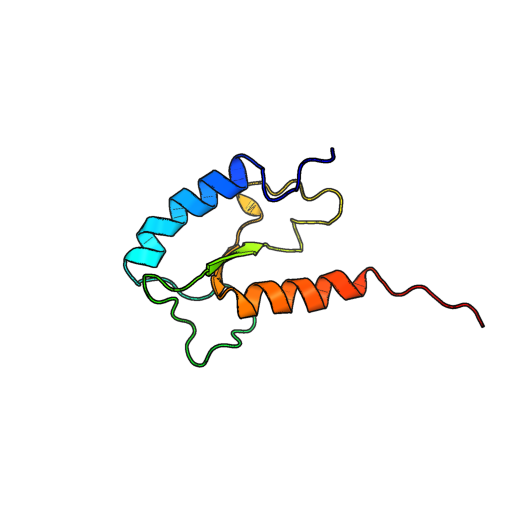2 -23.034 3.841 1.00 42.34 90 VAL A C 1
ATOM 702 O O . VAL A 1 90 ? 19.390 -23.588 2.795 1.00 42.34 90 VAL A O 1
ATOM 705 N N . LYS A 1 91 ? 19.959 -22.612 4.731 1.00 43.59 91 LYS A N 1
ATOM 706 C CA . LYS A 1 91 ? 21.284 -23.216 4.835 1.00 43.59 91 LYS A CA 1
ATOM 707 C C . LYS A 1 91 ? 21.036 -24.698 5.084 1.00 43.59 91 LYS A C 1
ATOM 709 O O . LYS A 1 91 ? 20.668 -25.090 6.189 1.00 43.59 91 LYS A O 1
ATOM 714 N N . ARG A 1 92 ? 21.194 -25.515 4.040 1.00 39.22 92 ARG A N 1
ATOM 715 C CA . ARG A 1 92 ? 21.366 -26.958 4.196 1.00 39.22 92 ARG A CA 1
ATOM 716 C C . ARG A 1 92 ? 22.594 -27.149 5.082 1.00 39.22 92 ARG A C 1
ATOM 718 O O . ARG A 1 92 ? 23.716 -27.111 4.585 1.00 39.22 92 ARG A O 1
ATOM 725 N N . TRP A 1 93 ? 22.392 -27.320 6.381 1.00 42.75 93 TRP A N 1
ATOM 726 C CA . TRP A 1 93 ? 23.389 -27.971 7.211 1.00 42.75 93 TRP A CA 1
ATOM 727 C C . TRP A 1 93 ? 23.422 -29.417 6.731 1.00 42.75 93 TRP A C 1
ATOM 729 O O . TRP A 1 93 ? 22.489 -30.181 6.968 1.00 42.75 93 TRP A O 1
ATOM 739 N N . ARG A 1 94 ? 24.436 -29.745 5.924 1.00 37.25 94 ARG A N 1
ATOM 740 C CA . ARG A 1 94 ? 24.791 -31.141 5.685 1.00 37.25 94 ARG A CA 1
ATOM 741 C C . ARG A 1 94 ? 25.280 -31.678 7.028 1.00 37.25 94 ARG A C 1
ATOM 743 O O . ARG A 1 94 ? 26.228 -31.120 7.575 1.00 37.25 94 ARG A O 1
ATOM 750 N N . LEU A 1 95 ? 24.559 -32.667 7.549 1.00 45.31 95 LEU A N 1
ATOM 751 C CA . LEU A 1 95 ? 25.073 -33.600 8.548 1.00 45.31 95 LEU A CA 1
ATOM 752 C C . LEU A 1 95 ? 26.216 -34.415 7.935 1.00 45.31 95 LEU A C 1
ATOM 754 O O . LEU A 1 95 ? 26.154 -34.652 6.703 1.00 45.31 95 LEU A O 1
#